Protein AF-A0A101IIV8-F1 (afdb_monomer_lite)

Structure (mmCIF, N/CA/C/O backbone):
data_AF-A0A101IIV8-F1
#
_entry.id   AF-A0A101IIV8-F1
#
loop_
_atom_site.group_PDB
_atom_site.id
_atom_site.type_symbol
_atom_site.label_atom_id
_atom_site.label_alt_id
_atom_site.label_comp_id
_atom_site.label_asym_id
_atom_site.label_entity_id
_atom_site.label_seq_id
_atom_site.pdbx_PDB_ins_code
_atom_site.Cartn_x
_atom_site.Cartn_y
_atom_site.Cartn_z
_atom_site.occupancy
_atom_site.B_iso_or_equiv
_atom_site.auth_seq_id
_atom_site.auth_comp_id
_atom_site.auth_asym_id
_atom_site.auth_atom_id
_atom_site.pdbx_PDB_model_num
ATOM 1 N N . MET A 1 1 ? -5.564 -4.876 14.026 1.00 82.44 1 MET A N 1
ATOM 2 C CA . MET A 1 1 ? -6.076 -5.390 12.732 1.00 82.44 1 MET A CA 1
ATOM 3 C C . MET A 1 1 ? -4.899 -5.696 11.830 1.00 82.44 1 MET A C 1
ATOM 5 O O . MET A 1 1 ? -3.997 -4.876 11.735 1.00 82.44 1 MET A O 1
ATOM 9 N N . LYS A 1 2 ? -4.888 -6.859 11.182 1.00 83.25 2 LYS A N 1
ATOM 10 C CA . LYS A 1 2 ? -3.829 -7.236 10.242 1.00 83.25 2 LYS A CA 1
ATOM 11 C C . LYS A 1 2 ? -4.215 -6.787 8.837 1.00 83.25 2 LYS A C 1
ATOM 13 O O . LYS A 1 2 ? -5.377 -6.935 8.480 1.00 83.25 2 LYS A O 1
ATOM 18 N N . ILE A 1 3 ? -3.262 -6.236 8.091 1.00 83.69 3 ILE A N 1
ATOM 19 C CA . ILE A 1 3 ? -3.426 -5.832 6.694 1.00 83.69 3 ILE A CA 1
ATOM 20 C C . ILE A 1 3 ? -2.328 -6.479 5.871 1.00 83.69 3 ILE A C 1
ATOM 22 O O . ILE A 1 3 ? -1.149 -6.400 6.219 1.00 83.69 3 ILE A O 1
ATOM 26 N N . LYS A 1 4 ? -2.726 -7.101 4.768 1.00 88.06 4 LYS A N 1
ATOM 27 C CA . LYS A 1 4 ? -1.826 -7.518 3.697 1.00 88.06 4 LYS A CA 1
ATOM 28 C C . LYS A 1 4 ? -1.871 -6.460 2.598 1.00 88.06 4 LYS A C 1
ATOM 30 O O . LYS A 1 4 ? -2.970 -6.061 2.236 1.00 88.06 4 LYS A O 1
ATOM 35 N N . LEU A 1 5 ? -0.703 -6.005 2.147 1.00 88.25 5 LEU A N 1
ATOM 36 C CA . LEU A 1 5 ? -0.475 -5.066 1.050 1.00 88.25 5 LEU A CA 1
ATOM 37 C C . LEU A 1 5 ? 0.294 -5.782 -0.061 1.00 88.25 5 LEU A C 1
ATOM 39 O O . LEU A 1 5 ? 1.461 -6.132 0.125 1.00 88.25 5 LEU A O 1
ATOM 43 N N . ILE A 1 6 ? -0.343 -5.945 -1.218 1.00 88.75 6 ILE A N 1
ATOM 44 C CA . ILE A 1 6 ? 0.293 -6.476 -2.430 1.00 88.75 6 ILE A CA 1
ATOM 45 C C . ILE A 1 6 ? 0.478 -5.356 -3.451 1.00 88.75 6 ILE A C 1
ATOM 47 O O . ILE A 1 6 ? -0.439 -4.580 -3.687 1.00 88.75 6 ILE A O 1
ATOM 51 N N . ILE A 1 7 ? 1.659 -5.265 -4.055 1.00 86.75 7 ILE A N 1
ATOM 52 C CA . ILE A 1 7 ? 2.040 -4.254 -5.042 1.00 86.75 7 ILE A CA 1
ATOM 53 C C . ILE A 1 7 ? 2.616 -4.952 -6.275 1.00 86.75 7 ILE A C 1
ATOM 55 O O . ILE A 1 7 ? 3.660 -5.596 -6.217 1.00 86.75 7 ILE A O 1
ATOM 59 N N . TYR A 1 8 ? 1.969 -4.754 -7.422 1.00 82.62 8 TYR A N 1
ATOM 60 C CA . TYR A 1 8 ? 2.337 -5.400 -8.693 1.00 82.62 8 TYR A CA 1
ATOM 61 C C . TYR A 1 8 ? 3.276 -4.565 -9.581 1.00 82.62 8 TYR A C 1
ATOM 63 O O . TYR A 1 8 ? 3.384 -4.799 -10.782 1.00 82.62 8 TYR A O 1
ATOM 71 N N . SER A 1 9 ? 3.940 -3.555 -9.023 1.00 84.06 9 SER A N 1
ATOM 72 C CA . SER A 1 9 ? 4.821 -2.651 -9.766 1.00 84.06 9 SER A CA 1
ATOM 73 C C . SER A 1 9 ? 6.107 -2.348 -9.013 1.00 84.06 9 SER A C 1
ATOM 75 O O . SER A 1 9 ? 6.288 -2.761 -7.870 1.00 84.06 9 SER A O 1
ATOM 77 N N . ASN A 1 10 ? 6.979 -1.550 -9.635 1.00 86.88 10 ASN A N 1
ATOM 78 C CA . ASN A 1 10 ? 8.223 -1.071 -9.025 1.00 86.88 10 ASN A CA 1
ATOM 79 C C . ASN A 1 10 ? 7.997 -0.223 -7.764 1.00 86.88 10 ASN A C 1
ATOM 81 O O . ASN A 1 10 ? 8.958 0.059 -7.055 1.00 86.88 10 ASN A O 1
ATOM 85 N N . LEU A 1 11 ? 6.750 0.152 -7.451 1.00 85.38 11 LEU A N 1
ATOM 86 C CA . LEU A 1 11 ? 6.416 0.838 -6.206 1.00 85.38 11 LEU A CA 1
ATOM 87 C C . LEU A 1 11 ? 6.820 0.017 -4.967 1.00 85.38 11 LEU A C 1
ATOM 89 O O . LEU A 1 11 ? 7.122 0.596 -3.926 1.00 85.38 11 LEU A O 1
ATOM 93 N N . LYS A 1 12 ? 6.880 -1.318 -5.098 1.00 88.56 12 LYS A N 1
ATOM 94 C CA . LYS A 1 12 ? 7.315 -2.243 -4.041 1.00 88.56 12 LYS A CA 1
ATOM 95 C C . LYS A 1 12 ? 8.730 -1.953 -3.535 1.00 88.56 12 LYS A C 1
ATOM 97 O O . LYS A 1 12 ? 9.001 -2.141 -2.357 1.00 88.56 12 LYS A O 1
ATOM 102 N N . ASN A 1 13 ? 9.596 -1.399 -4.388 1.00 88.31 13 ASN A N 1
ATOM 103 C CA . ASN A 1 13 ? 10.977 -1.053 -4.038 1.00 88.31 13 ASN A CA 1
ATOM 104 C C . ASN A 1 13 ? 11.067 0.121 -3.049 1.00 88.31 13 ASN A C 1
ATOM 106 O O . ASN A 1 13 ? 12.120 0.352 -2.465 1.00 88.31 13 ASN A O 1
ATOM 110 N N . TYR A 1 14 ? 9.975 0.868 -2.865 1.00 89.44 14 TYR A N 1
ATOM 111 C CA . TYR A 1 14 ? 9.883 1.973 -1.909 1.00 89.44 14 TYR A CA 1
ATOM 112 C C . TYR A 1 14 ? 9.185 1.568 -0.604 1.00 89.44 14 TYR A C 1
ATOM 114 O O . TYR A 1 14 ? 8.887 2.426 0.230 1.00 89.44 14 TYR A O 1
ATOM 122 N N . VAL A 1 15 ? 8.894 0.276 -0.432 1.00 89.44 15 VAL A N 1
ATOM 123 C CA . VAL A 1 15 ? 8.258 -0.278 0.761 1.00 89.44 15 VAL A CA 1
ATOM 124 C C . VAL A 1 15 ? 9.268 -1.136 1.508 1.00 89.44 15 VAL A C 1
ATOM 126 O O . VAL A 1 15 ? 9.795 -2.119 0.994 1.00 89.44 15 VAL A O 1
ATOM 129 N N . GLU A 1 16 ? 9.537 -0.758 2.750 1.00 88.25 16 GLU A N 1
ATOM 130 C CA . GLU A 1 16 ? 10.467 -1.483 3.607 1.00 88.25 16 GLU A CA 1
ATOM 131 C C . GLU A 1 16 ? 9.895 -2.855 3.995 1.00 88.25 16 GLU A C 1
ATOM 133 O O . GLU A 1 16 ? 8.712 -2.968 4.320 1.00 88.25 16 GLU A O 1
ATOM 138 N N . ASN A 1 17 ? 10.737 -3.893 3.989 1.00 89.88 17 ASN A N 1
ATOM 139 C CA . ASN A 1 17 ? 10.360 -5.276 4.318 1.00 89.88 17 ASN A CA 1
ATOM 140 C C . ASN A 1 17 ? 9.266 -5.877 3.413 1.00 89.88 17 ASN A C 1
ATOM 142 O O . ASN A 1 17 ? 8.577 -6.818 3.816 1.00 89.88 17 ASN A O 1
ATOM 146 N N . TYR A 1 18 ? 9.102 -5.354 2.196 1.00 90.75 18 TYR A N 1
ATOM 147 C CA . TYR A 1 18 ? 8.223 -5.956 1.201 1.00 90.75 18 TYR A CA 1
ATOM 148 C C . TYR A 1 18 ? 8.794 -7.302 0.736 1.00 90.75 18 TYR A C 1
ATOM 150 O O . TYR A 1 18 ? 9.949 -7.380 0.314 1.00 90.75 18 TYR A O 1
ATOM 158 N N . LYS A 1 19 ? 7.988 -8.364 0.801 1.00 90.00 19 LYS A N 1
ATOM 159 C CA . LYS A 1 19 ? 8.351 -9.692 0.291 1.00 90.00 19 LYS A CA 1
ATOM 160 C C . LYS A 1 19 ? 7.719 -9.905 -1.078 1.00 90.00 19 LYS A C 1
ATOM 162 O O . LYS A 1 19 ? 6.537 -9.634 -1.243 1.00 90.00 19 LYS A O 1
ATOM 167 N N . GLU A 1 20 ? 8.477 -10.418 -2.042 1.00 85.12 20 GLU A N 1
ATOM 168 C CA . GLU A 1 20 ? 7.970 -10.664 -3.403 1.00 85.12 20 GLU A CA 1
ATOM 169 C C . GLU A 1 20 ? 6.763 -11.614 -3.418 1.00 85.12 20 GLU A C 1
ATOM 171 O O . GLU A 1 20 ? 5.755 -11.305 -4.049 1.00 85.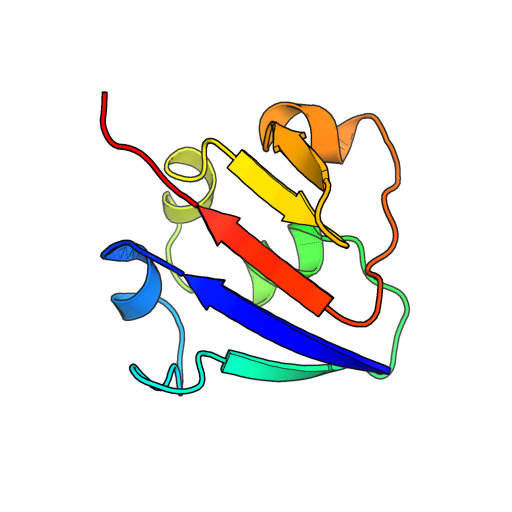12 20 GLU A O 1
ATOM 176 N N . ASP A 1 21 ? 6.825 -12.706 -2.651 1.00 85.44 21 ASP A N 1
ATOM 177 C CA . ASP A 1 21 ? 5.777 -13.737 -2.651 1.00 85.44 21 ASP A CA 1
ATOM 178 C C . ASP A 1 21 ? 4.585 -13.393 -1.739 1.00 85.44 21 ASP A C 1
ATOM 180 O O . ASP A 1 21 ? 3.432 -13.707 -2.038 1.00 85.44 21 ASP A O 1
ATOM 184 N N . ASP A 1 22 ? 4.852 -12.716 -0.618 1.00 85.31 22 ASP A N 1
ATOM 185 C CA . ASP A 1 22 ? 3.866 -12.482 0.448 1.00 85.31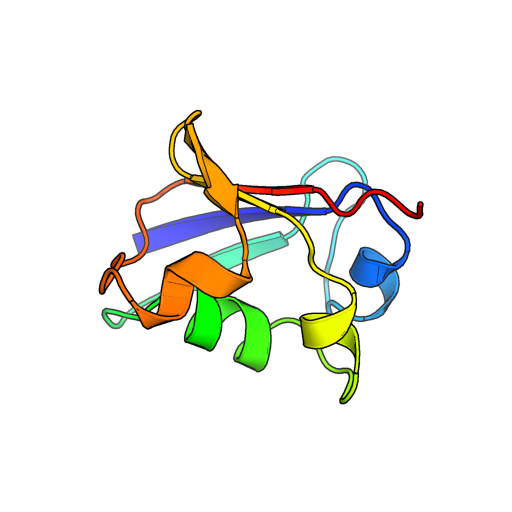 22 ASP A CA 1
ATOM 186 C C . ASP A 1 22 ? 3.362 -11.035 0.532 1.00 85.31 22 ASP A C 1
ATOM 188 O O . ASP A 1 22 ? 2.403 -10.752 1.258 1.00 85.31 22 ASP A O 1
ATOM 192 N N . GLY A 1 23 ? 4.000 -10.111 -0.181 1.00 89.31 23 GLY A N 1
ATOM 193 C CA . GLY A 1 23 ? 3.813 -8.674 -0.026 1.00 89.31 23 GLY A CA 1
ATOM 194 C C . GLY A 1 23 ? 4.284 -8.144 1.327 1.00 89.31 23 GLY A C 1
ATOM 195 O O . GLY A 1 23 ? 5.157 -8.713 1.989 1.00 89.31 23 GLY A O 1
ATOM 196 N N . LEU A 1 24 ? 3.698 -7.025 1.751 1.00 90.50 24 LEU A N 1
ATOM 197 C CA . LEU A 1 24 ? 3.880 -6.495 3.098 1.00 90.50 24 LEU A CA 1
ATOM 198 C C . LEU A 1 24 ? 2.687 -6.888 3.965 1.00 90.50 24 LEU A C 1
ATOM 200 O O . LEU A 1 24 ? 1.541 -6.570 3.657 1.00 90.50 24 LEU A O 1
ATOM 204 N N . VAL A 1 25 ? 2.963 -7.506 5.105 1.00 90.06 25 VAL A N 1
ATOM 205 C CA . VAL A 1 25 ? 1.954 -7.799 6.119 1.00 90.06 25 VAL A CA 1
ATOM 206 C C . VAL A 1 25 ? 2.232 -6.928 7.334 1.00 90.06 25 VAL A C 1
ATOM 208 O O . VAL A 1 25 ? 3.284 -7.056 7.957 1.00 90.06 25 V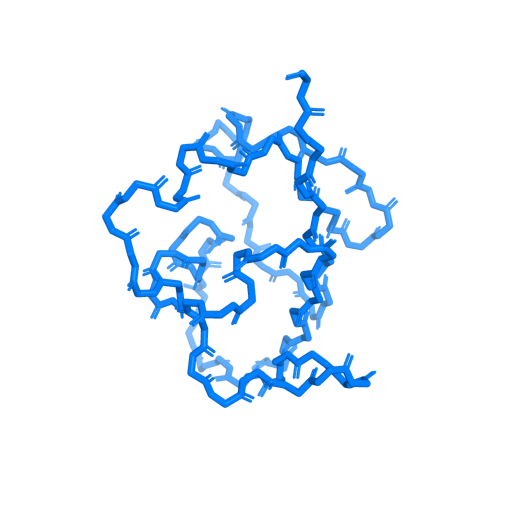AL A O 1
ATOM 211 N N . LYS A 1 26 ? 1.296 -6.041 7.674 1.00 87.12 26 LYS A N 1
ATOM 212 C CA . LYS A 1 26 ? 1.449 -5.088 8.777 1.00 87.12 26 LYS A CA 1
ATOM 213 C C . LYS A 1 26 ? 0.262 -5.170 9.720 1.00 87.12 26 LYS A C 1
ATOM 215 O O . LYS A 1 26 ? -0.890 -5.259 9.296 1.00 87.12 26 LYS A O 1
ATOM 220 N N . GLU A 1 27 ? 0.549 -5.136 11.010 1.00 87.19 27 GLU A N 1
ATOM 221 C CA . GLU A 1 27 ? -0.474 -5.008 12.034 1.00 87.19 27 GLU A CA 1
ATOM 222 C C . GLU A 1 27 ? -0.685 -3.531 12.371 1.00 87.19 27 GLU A C 1
ATOM 224 O O . GLU A 1 27 ? 0.267 -2.763 12.502 1.00 87.19 27 GLU A O 1
ATOM 229 N N . ILE A 1 28 ? -1.949 -3.127 12.455 1.00 84.00 28 ILE A N 1
ATOM 230 C CA . ILE A 1 28 ? -2.366 -1.755 12.727 1.00 84.00 28 ILE A CA 1
ATOM 231 C C . ILE A 1 28 ? -3.202 -1.754 13.999 1.00 84.00 28 ILE A C 1
ATOM 233 O O . ILE A 1 28 ? -4.205 -2.469 14.098 1.00 84.00 28 ILE A O 1
ATOM 237 N N . SER A 1 29 ? -2.766 -0.964 14.972 1.00 81.75 29 SER A N 1
ATOM 238 C CA . SER A 1 29 ? -3.420 -0.788 16.268 1.00 81.75 29 SER A CA 1
ATOM 239 C C . SER A 1 29 ? -4.574 0.214 16.215 1.00 81.75 29 SER A C 1
ATOM 241 O O . SER A 1 29 ? -5.561 0.040 16.921 1.00 81.75 29 SER A O 1
ATOM 243 N N . GLU A 1 30 ? -4.481 1.230 15.356 1.00 82.69 30 GLU A N 1
ATOM 244 C CA . GLU A 1 30 ? -5.441 2.333 15.282 1.00 82.69 30 GLU A CA 1
ATOM 245 C C . GLU A 1 30 ? -6.212 2.363 13.953 1.00 82.69 30 GLU A C 1
ATOM 247 O O . GLU A 1 30 ? -5.684 1.945 12.916 1.00 82.69 30 GLU A O 1
ATOM 252 N N . PRO A 1 31 ? -7.453 2.885 13.938 1.00 80.50 31 PRO A N 1
ATOM 253 C CA . PRO A 1 31 ? -8.187 3.112 12.701 1.00 80.50 31 PRO A CA 1
ATOM 254 C C . PRO A 1 31 ? -7.439 4.108 11.813 1.00 80.50 31 PRO A C 1
ATOM 256 O O . PRO A 1 31 ? -7.222 5.257 12.192 1.00 80.50 31 PRO A O 1
ATOM 259 N N . LYS A 1 32 ? -7.085 3.682 10.601 1.00 82.50 32 LYS A N 1
ATOM 260 C CA . LYS A 1 32 ? -6.466 4.540 9.587 1.00 82.50 32 LYS A CA 1
ATOM 261 C C . LYS A 1 32 ? -7.209 4.422 8.266 1.00 82.50 32 LYS A C 1
ATOM 263 O O . LYS A 1 32 ? -7.839 3.404 7.962 1.00 82.50 32 LYS A O 1
ATOM 268 N N . THR A 1 33 ? -7.143 5.483 7.475 1.00 85.50 33 THR A N 1
ATOM 269 C CA . THR A 1 33 ? -7.602 5.442 6.083 1.00 85.50 33 THR A CA 1
ATOM 270 C C . THR A 1 33 ? -6.583 4.715 5.212 1.00 85.50 33 THR A C 1
ATOM 272 O O . THR A 1 33 ? -5.391 4.679 5.527 1.00 85.50 33 THR A O 1
ATOM 275 N N . ILE A 1 34 ? -7.035 4.184 4.074 1.00 83.69 34 ILE A N 1
ATOM 276 C CA . ILE A 1 34 ? -6.143 3.551 3.090 1.00 83.69 34 ILE A CA 1
ATOM 277 C C . ILE A 1 34 ? -5.016 4.496 2.671 1.00 83.69 34 ILE A C 1
ATOM 279 O O . ILE A 1 34 ? -3.858 4.093 2.609 1.00 83.69 34 ILE A O 1
ATOM 283 N N . LYS A 1 35 ? -5.341 5.770 2.438 1.00 84.12 35 LYS A N 1
ATOM 284 C CA . LYS A 1 35 ? -4.362 6.774 2.025 1.00 84.12 35 LYS A CA 1
ATOM 285 C C . LYS A 1 35 ? -3.288 7.001 3.088 1.00 84.12 35 LYS A C 1
ATOM 287 O O . LYS A 1 35 ? -2.113 6.968 2.744 1.00 84.12 35 LYS A O 1
ATOM 292 N N . GLN A 1 36 ? -3.677 7.158 4.355 1.00 86.81 36 GLN A N 1
ATOM 293 C CA . GLN A 1 36 ? -2.722 7.297 5.461 1.00 86.81 36 GLN A CA 1
ATOM 294 C C . GLN A 1 36 ? -1.812 6.072 5.572 1.00 86.81 36 GLN A C 1
ATOM 296 O O . GLN A 1 36 ? -0.599 6.219 5.668 1.00 86.81 36 GLN A O 1
ATOM 301 N N . PHE A 1 37 ? -2.373 4.862 5.487 1.00 87.94 37 PHE A N 1
ATOM 302 C CA . PHE A 1 37 ? -1.575 3.637 5.518 1.00 87.94 37 PHE A CA 1
ATOM 303 C C . PHE A 1 37 ? -0.554 3.576 4.378 1.00 87.94 37 PHE A C 1
ATOM 305 O O . PHE A 1 37 ? 0.608 3.256 4.621 1.00 87.94 37 PHE A O 1
ATOM 312 N N . LEU A 1 38 ? -0.962 3.910 3.152 1.00 87.75 38 LEU A N 1
ATOM 313 C CA . LEU A 1 38 ? -0.067 3.932 1.994 1.00 87.75 38 LEU A CA 1
ATOM 314 C C . LEU A 1 38 ? 1.014 5.017 2.125 1.00 87.75 38 LEU A C 1
ATOM 316 O O . LEU A 1 38 ? 2.176 4.728 1.861 1.00 87.75 38 LEU A O 1
ATOM 320 N N . GLN A 1 39 ? 0.667 6.214 2.609 1.00 87.50 39 GLN A N 1
A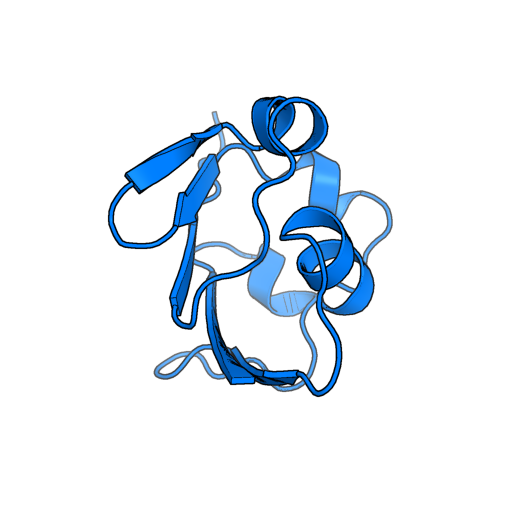TOM 321 C CA . GLN A 1 39 ? 1.620 7.308 2.852 1.00 87.50 39 GLN A CA 1
ATOM 322 C C . GLN A 1 39 ? 2.668 6.958 3.916 1.00 87.50 39 GLN A C 1
ATOM 324 O O . GLN A 1 39 ? 3.840 7.279 3.758 1.00 87.50 39 GLN A O 1
ATOM 329 N N . GLU A 1 40 ? 2.264 6.284 4.992 1.00 88.50 40 GLU A N 1
ATOM 330 C CA . GLU A 1 40 ? 3.185 5.839 6.046 1.00 88.50 40 GLU A CA 1
ATOM 331 C C . GLU A 1 40 ? 4.069 4.661 5.612 1.00 88.50 40 GLU A C 1
ATOM 333 O O . GLU A 1 40 ? 5.108 4.399 6.219 1.00 88.50 40 GLU A O 1
ATOM 338 N N . THR A 1 41 ? 3.627 3.903 4.608 1.00 89.44 41 THR A N 1
ATOM 339 C CA . THR A 1 41 ? 4.256 2.641 4.202 1.00 89.44 41 THR A CA 1
ATOM 340 C C . THR A 1 41 ? 5.192 2.811 3.008 1.00 89.44 41 THR A C 1
ATOM 342 O O . THR A 1 41 ? 6.243 2.172 2.965 1.00 89.44 41 THR A O 1
ATOM 345 N N . ILE A 1 42 ? 4.835 3.664 2.047 1.00 89.25 42 ILE A N 1
ATOM 346 C CA . ILE A 1 42 ? 5.600 3.882 0.819 1.00 89.25 42 ILE A CA 1
ATOM 347 C C . ILE A 1 42 ? 6.479 5.124 1.001 1.00 89.25 42 ILE A C 1
ATOM 349 O O . ILE A 1 42 ? 6.007 6.258 0.925 1.00 89.25 42 ILE A O 1
ATOM 353 N N . LYS A 1 43 ? 7.779 4.916 1.228 1.00 83.81 43 LYS A N 1
ATOM 354 C CA . LYS A 1 43 ? 8.753 5.977 1.534 1.00 83.81 43 LYS A CA 1
ATOM 355 C C . LYS A 1 43 ? 9.278 6.659 0.265 1.00 83.81 43 LYS A C 1
ATOM 357 O O . LYS A 1 43 ? 10.460 6.562 -0.056 1.00 83.81 43 LYS A O 1
ATOM 362 N N . HIS A 1 44 ? 8.405 7.329 -0.484 1.00 84.50 44 HIS A N 1
ATOM 363 C CA . HIS A 1 44 ? 8.804 8.085 -1.675 1.00 84.50 44 HIS A CA 1
ATOM 364 C C . HIS A 1 44 ? 7.819 9.222 -1.984 1.00 84.50 44 HIS A C 1
ATOM 366 O O . HIS A 1 44 ? 6.622 8.982 -2.141 1.00 84.50 44 HIS A O 1
ATOM 372 N N . GLU A 1 45 ? 8.325 10.451 -2.136 1.00 77.69 45 GLU A N 1
ATOM 373 C CA . GLU A 1 45 ? 7.510 11.679 -2.216 1.00 77.69 45 GLU A CA 1
ATOM 374 C C . GLU A 1 45 ? 6.448 11.651 -3.324 1.00 77.69 45 GLU A C 1
ATOM 376 O O . GLU A 1 45 ? 5.321 12.083 -3.113 1.00 77.69 45 GLU A O 1
ATOM 381 N N . LYS A 1 46 ? 6.785 11.092 -4.492 1.00 80.56 46 LYS A N 1
ATOM 382 C CA . LYS A 1 46 ? 5.884 11.014 -5.659 1.00 80.56 46 LYS A CA 1
ATOM 383 C C . LYS A 1 46 ? 5.232 9.649 -5.859 1.00 80.56 46 LYS A C 1
ATOM 385 O O . LYS A 1 46 ? 4.594 9.413 -6.881 1.00 80.56 46 LYS A O 1
ATOM 390 N N . ALA A 1 47 ? 5.433 8.700 -4.941 1.00 80.25 47 ALA A N 1
ATOM 391 C CA . ALA A 1 47 ? 4.917 7.350 -5.166 1.00 80.25 47 ALA A CA 1
ATOM 392 C C . ALA A 1 47 ? 3.389 7.307 -5.129 1.00 80.25 47 ALA A C 1
ATOM 394 O O . ALA A 1 47 ? 2.792 6.550 -5.885 1.00 80.25 47 ALA A O 1
ATOM 395 N N . MET A 1 48 ? 2.761 8.161 -4.320 1.00 81.62 48 MET A N 1
ATOM 396 C CA . MET A 1 48 ? 1.303 8.248 -4.248 1.00 81.62 48 MET A CA 1
ATOM 397 C C . MET A 1 48 ? 0.683 8.700 -5.578 1.00 81.62 48 MET A C 1
ATOM 399 O O . MET A 1 48 ? -0.367 8.189 -5.952 1.00 81.62 48 MET A O 1
ATOM 403 N N . ASP A 1 49 ? 1.360 9.573 -6.330 1.00 81.81 49 ASP A N 1
ATOM 404 C CA . ASP A 1 49 ? 0.894 10.048 -7.643 1.00 81.81 49 ASP A CA 1
ATOM 405 C C . ASP A 1 49 ? 0.943 8.949 -8.713 1.00 81.81 49 ASP A C 1
ATOM 407 O O . ASP A 1 49 ? 0.201 8.983 -9.695 1.00 81.81 49 ASP A O 1
ATOM 411 N N . ALA A 1 50 ? 1.803 7.946 -8.520 1.00 82.50 50 ALA A N 1
ATOM 412 C CA . ALA A 1 50 ? 1.915 6.798 -9.411 1.00 82.50 50 ALA A CA 1
ATOM 413 C C . ALA A 1 50 ? 0.837 5.726 -9.151 1.00 82.50 50 ALA A C 1
ATOM 415 O O . ALA A 1 50 ? 0.702 4.785 -9.939 1.00 82.50 50 ALA A O 1
ATOM 416 N N . ILE A 1 51 ? 0.065 5.838 -8.064 1.00 84.62 51 ILE A N 1
ATOM 417 C CA . ILE A 1 51 ? -1.000 4.885 -7.741 1.00 84.62 51 ILE A CA 1
ATOM 418 C C . ILE A 1 51 ? -2.268 5.295 -8.483 1.00 84.62 51 ILE A C 1
ATOM 420 O O . ILE A 1 51 ? -2.922 6.278 -8.151 1.00 84.62 51 ILE A O 1
ATOM 424 N N . SER A 1 52 ? -2.659 4.505 -9.479 1.00 82.19 52 SER A N 1
ATOM 425 C CA . SER A 1 52 ? -3.912 4.735 -10.207 1.00 82.19 52 SER A CA 1
ATOM 426 C C . SER A 1 52 ? -5.108 4.076 -9.517 1.00 82.19 52 SER A C 1
ATOM 428 O O . SER A 1 52 ? -6.199 4.648 -9.469 1.00 82.19 52 SER A O 1
ATOM 430 N N . MET A 1 53 ? -4.922 2.862 -8.987 1.00 83.94 53 MET A N 1
ATOM 431 C CA . MET A 1 53 ? -6.002 2.027 -8.463 1.00 83.94 53 MET A CA 1
ATOM 432 C C . MET A 1 53 ? -5.575 1.267 -7.206 1.00 83.94 53 MET A C 1
ATOM 434 O O . MET A 1 53 ? -4.421 0.875 -7.037 1.00 83.94 53 MET A O 1
ATOM 438 N N . VAL A 1 54 ? -6.541 1.029 -6.328 1.00 84.12 54 VAL A N 1
ATOM 439 C CA . VAL A 1 54 ? -6.393 0.188 -5.142 1.00 84.12 54 VAL A CA 1
ATOM 440 C C . VAL A 1 54 ? -7.571 -0.771 -5.092 1.00 84.12 54 VAL A C 1
ATOM 442 O O . VAL A 1 54 ? -8.715 -0.369 -5.263 1.00 84.12 54 VAL A O 1
ATOM 445 N N . ILE A 1 55 ? -7.300 -2.042 -4.872 1.00 82.25 55 ILE A N 1
ATOM 446 C CA . ILE A 1 55 ? -8.276 -3.105 -4.687 1.00 82.25 55 ILE A CA 1
ATOM 447 C C . ILE A 1 55 ? -8.462 -3.326 -3.183 1.00 82.25 55 ILE A C 1
ATOM 449 O O . ILE A 1 55 ? -7.531 -3.614 -2.438 1.00 82.25 55 ILE A O 1
ATOM 453 N N . VAL A 1 56 ? -9.690 -3.172 -2.711 1.00 81.12 56 VAL A N 1
ATOM 454 C CA . VAL A 1 56 ? -10.042 -3.262 -1.293 1.00 81.12 56 VAL A CA 1
ATOM 455 C C . VAL A 1 56 ? -11.165 -4.279 -1.169 1.00 81.12 56 VAL A C 1
ATOM 457 O O . VAL A 1 56 ? -12.240 -4.035 -1.714 1.00 81.12 56 VAL A O 1
ATOM 460 N N . ASN A 1 57 ? -10.948 -5.400 -0.472 1.00 76.31 57 ASN A N 1
ATOM 461 C CA . ASN A 1 57 ? -11.930 -6.495 -0.391 1.00 76.31 57 ASN A CA 1
ATOM 462 C C . ASN A 1 57 ? -12.530 -6.841 -1.771 1.00 76.31 57 ASN A C 1
ATOM 464 O O . ASN A 1 57 ? -13.739 -6.719 -1.969 1.00 76.31 57 ASN A O 1
ATOM 468 N N . GLU A 1 58 ? -11.670 -7.162 -2.743 1.00 78.38 58 GLU A N 1
ATOM 469 C CA . GLU A 1 58 ? -12.051 -7.516 -4.126 1.00 78.38 58 GLU A CA 1
ATOM 470 C C . GLU A 1 58 ? -12.709 -6.385 -4.944 1.00 78.38 58 GLU A C 1
ATOM 472 O O . GLU A 1 58 ? -13.056 -6.574 -6.110 1.00 78.38 58 GLU A O 1
ATOM 477 N N . LYS A 1 59 ? -12.848 -5.175 -4.388 1.00 79.81 59 LYS A N 1
ATOM 478 C CA . LYS A 1 59 ? -13.395 -4.014 -5.101 1.00 79.81 59 LYS A CA 1
ATOM 479 C C . LYS A 1 59 ? -12.288 -3.093 -5.574 1.00 79.81 59 LYS A C 1
ATOM 481 O O . LYS A 1 59 ? -11.538 -2.554 -4.768 1.00 79.81 59 LYS A O 1
ATOM 486 N N . VAL A 1 60 ? -12.243 -2.845 -6.879 1.00 82.12 6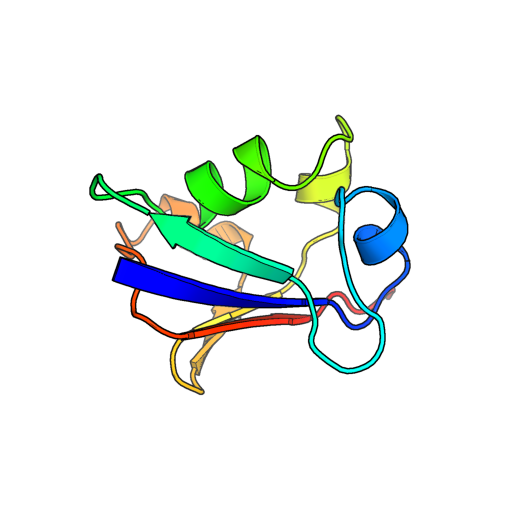0 VAL A N 1
ATOM 487 C CA . VAL A 1 60 ? -11.359 -1.835 -7.466 1.00 82.12 60 VAL A CA 1
ATOM 488 C C . VAL A 1 60 ? -11.882 -0.440 -7.120 1.00 82.12 60 VAL A C 1
ATOM 490 O O . VAL A 1 60 ? -13.026 -0.094 -7.417 1.00 82.12 60 VAL A O 1
ATOM 493 N N . VAL A 1 61 ? -11.031 0.372 -6.507 1.00 84.25 61 VAL A N 1
ATOM 494 C CA . VAL A 1 61 ? -11.289 1.762 -6.136 1.00 84.25 61 VAL A CA 1
ATOM 495 C C . VAL A 1 61 ? -10.213 2.644 -6.777 1.00 84.25 61 VAL A C 1
ATOM 497 O O . VAL A 1 61 ? -9.022 2.439 -6.531 1.00 84.25 61 VAL A O 1
ATOM 500 N N . PRO A 1 62 ? -10.588 3.642 -7.594 1.00 85.00 62 PRO A N 1
ATOM 501 C CA . PRO A 1 62 ? -9.638 4.629 -8.095 1.00 85.00 62 PRO A CA 1
ATOM 502 C C . PRO A 1 62 ? -8.968 5.370 -6.935 1.00 85.00 62 PRO A C 1
ATOM 504 O O . PRO A 1 62 ? -9.645 5.811 -6.003 1.00 85.00 62 PRO A O 1
ATOM 507 N N . PHE A 1 63 ? -7.647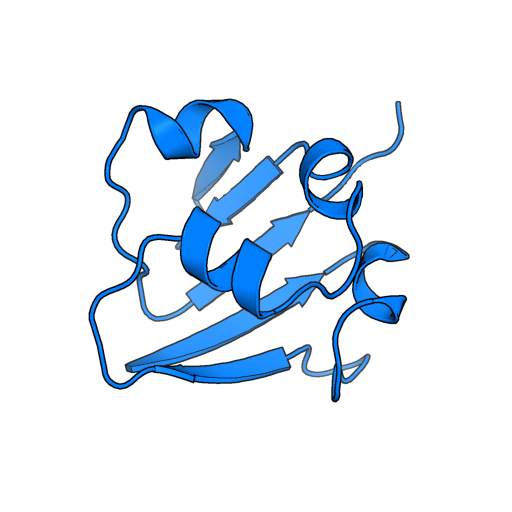 5.535 -6.994 1.00 84.06 63 PHE A N 1
ATOM 508 C CA . PHE A 1 63 ? -6.885 6.129 -5.891 1.00 84.06 63 PHE A CA 1
ATOM 509 C C . PHE A 1 63 ? -7.364 7.556 -5.559 1.00 84.06 63 PHE A C 1
ATOM 511 O O . PHE A 1 63 ? -7.555 7.900 -4.394 1.00 84.06 63 PHE A O 1
ATOM 518 N N . ASN A 1 64 ? -7.703 8.347 -6.581 1.00 81.69 64 ASN A N 1
ATOM 519 C CA . ASN A 1 64 ? -8.265 9.697 -6.437 1.00 81.69 64 ASN A CA 1
ATOM 520 C C . ASN A 1 64 ? -9.661 9.751 -5.775 1.00 81.69 64 ASN A C 1
ATOM 522 O O . ASN A 1 64 ? -10.113 10.824 -5.373 1.00 81.69 64 ASN A O 1
ATOM 526 N N . GLN A 1 65 ? -10.363 8.620 -5.656 1.00 79.25 65 GLN A N 1
ATOM 527 C CA . GLN A 1 65 ? -11.660 8.528 -4.980 1.00 79.25 65 GLN A CA 1
ATOM 528 C C . GLN A 1 65 ? -11.533 8.147 -3.498 1.00 79.25 65 GLN A C 1
ATOM 530 O O . GLN A 1 65 ? -12.517 8.276 -2.763 1.00 79.25 65 GLN A O 1
ATOM 535 N N . LEU A 1 66 ? -10.344 7.735 -3.039 1.00 74.62 66 LEU A N 1
ATOM 536 C CA . LEU A 1 66 ? -10.098 7.365 -1.640 1.00 74.62 66 LEU A CA 1
ATOM 537 C C . LEU A 1 66 ? -10.189 8.554 -0.676 1.00 74.62 66 LEU A C 1
ATOM 539 O O . LEU A 1 66 ? -10.539 8.361 0.481 1.00 74.62 66 LEU A O 1
ATOM 543 N N . ASP A 1 67 ? -9.938 9.782 -1.138 1.00 63.44 67 ASP A N 1
ATOM 544 C CA . ASP A 1 67 ? -10.129 10.986 -0.314 1.00 63.44 67 ASP A CA 1
ATOM 545 C C . ASP A 1 67 ? -11.612 11.330 -0.101 1.00 63.44 67 ASP A C 1
ATOM 547 O O . ASP A 1 67 ? -11.978 11.950 0.896 1.00 63.44 67 ASP A O 1
ATOM 551 N N . ARG A 1 68 ? -12.488 10.940 -1.038 1.00 58.34 68 ARG A N 1
ATOM 552 C CA . ARG A 1 68 ? -13.908 11.341 -1.032 1.00 58.34 68 ARG A CA 1
ATOM 553 C C . ARG A 1 68 ? -14.784 10.412 -0.206 1.00 58.34 68 ARG A C 1
ATOM 555 O O . ARG A 1 68 ? -15.780 10.840 0.370 1.00 58.34 68 ARG A O 1
ATOM 562 N N . LYS A 1 69 ? -14.432 9.132 -0.161 1.00 55.59 69 LYS A N 1
ATOM 563 C CA . LYS A 1 69 ? -15.086 8.131 0.679 1.00 55.59 69 LYS A CA 1
ATOM 564 C C . LYS A 1 69 ? -14.112 7.850 1.807 1.00 55.59 69 LYS A C 1
ATOM 566 O O . LYS A 1 69 ? -13.067 7.289 1.518 1.00 55.59 69 LYS A O 1
ATOM 571 N N . LYS A 1 70 ? -14.421 8.215 3.058 1.00 58.19 70 LYS A N 1
ATOM 572 C CA . LYS A 1 70 ? -13.671 7.771 4.255 1.00 58.19 70 LYS A CA 1
ATOM 573 C C . LYS A 1 70 ? -13.698 6.235 4.342 1.00 58.19 70 LYS A C 1
ATOM 575 O O . LYS A 1 70 ? -14.439 5.655 5.129 1.00 58.19 70 LYS A O 1
ATOM 580 N N . LEU A 1 71 ? -12.937 5.572 3.480 1.00 60.91 71 LEU A N 1
ATOM 581 C CA . LEU A 1 71 ? -12.772 4.133 3.429 1.00 60.91 71 LEU A CA 1
ATOM 582 C C . LEU A 1 71 ? -11.755 3.794 4.510 1.00 60.91 71 LEU A C 1
ATOM 584 O O . LEU A 1 71 ? -10.543 3.956 4.343 1.00 60.91 71 LEU A O 1
ATOM 588 N N . ILE A 1 72 ? -12.298 3.408 5.659 1.00 67.56 72 ILE A N 1
ATOM 589 C CA . ILE A 1 72 ? -11.533 2.833 6.755 1.00 67.56 72 ILE A CA 1
ATOM 590 C C . ILE A 1 72 ? -11.012 1.484 6.264 1.00 67.56 72 ILE A C 1
ATOM 592 O O . ILE A 1 72 ? -11.743 0.730 5.618 1.00 67.56 72 ILE A O 1
ATOM 596 N N . LEU A 1 73 ? -9.734 1.223 6.524 1.00 63.34 73 LEU A N 1
ATOM 597 C CA . LEU A 1 73 ? -9.071 -0.006 6.111 1.00 63.34 73 LEU A CA 1
ATOM 598 C C . LEU A 1 73 ? -9.853 -1.247 6.581 1.00 63.34 73 LEU A C 1
ATOM 600 O O . LEU A 1 73 ? -10.135 -1.362 7.774 1.00 63.34 73 LEU A O 1
ATOM 604 N N . PRO A 1 74 ? -10.169 -2.193 5.684 1.00 63.12 74 PRO A N 1
ATOM 605 C CA . PRO A 1 74 ? -10.505 -3.555 6.064 1.00 63.12 74 PRO A CA 1
ATOM 606 C C . PRO A 1 74 ? -9.244 -4.433 6.135 1.00 63.12 74 PRO A C 1
ATOM 608 O O . PRO A 1 74 ? -8.146 -4.007 5.782 1.00 63.12 74 PRO A O 1
ATOM 611 N N . ALA A 1 75 ? -9.403 -5.676 6.592 1.00 55.34 75 ALA A N 1
ATOM 612 C CA . ALA A 1 75 ? -8.300 -6.592 6.890 1.00 55.34 75 ALA A CA 1
ATOM 613 C C . ALA A 1 75 ? -7.429 -7.024 5.679 1.00 55.34 75 ALA A C 1
ATOM 615 O O . ALA A 1 75 ? -6.366 -7.596 5.889 1.00 55.34 75 ALA A O 1
ATOM 616 N N . ASN A 1 76 ? -7.816 -6.742 4.425 1.00 55.41 76 ASN A N 1
ATOM 617 C CA . ASN A 1 76 ? -7.063 -7.129 3.218 1.00 55.41 76 ASN A CA 1
ATOM 618 C C . ASN A 1 76 ? -7.039 -5.991 2.172 1.00 55.41 76 ASN A C 1
ATOM 620 O O . ASN A 1 76 ? -8.098 -5.463 1.815 1.00 55.41 76 ASN A O 1
ATOM 624 N N . LEU A 1 77 ? -5.848 -5.619 1.675 1.00 65.44 77 LEU A N 1
ATOM 625 C CA . LEU A 1 77 ? -5.636 -4.518 0.725 1.00 65.44 77 LEU A CA 1
ATOM 626 C C . LEU A 1 77 ? -4.692 -4.922 -0.427 1.00 65.44 77 LEU A C 1
ATOM 628 O O . LEU A 1 77 ? -3.494 -5.089 -0.238 1.00 65.44 77 LEU A O 1
ATOM 632 N N . ASP A 1 78 ? -5.184 -4.969 -1.657 1.00 67.81 78 ASP A N 1
ATOM 633 C CA . ASP A 1 78 ? -4.364 -5.240 -2.844 1.00 67.81 78 ASP A CA 1
ATOM 634 C C . ASP A 1 78 ? -4.175 -3.943 -3.652 1.00 67.81 78 ASP A C 1
ATOM 636 O O . ASP A 1 78 ? -5.129 -3.231 -3.915 1.00 67.81 78 ASP A O 1
ATOM 640 N N . VAL A 1 79 ? -2.967 -3.567 -4.074 1.00 70.06 79 VAL A N 1
ATOM 641 C CA . VAL A 1 79 ? -2.703 -2.305 -4.802 1.00 70.06 79 VAL A CA 1
ATOM 642 C C . VAL A 1 79 ? -2.178 -2.593 -6.209 1.00 70.06 79 VAL A C 1
ATOM 644 O O . VAL A 1 79 ? -1.160 -3.261 -6.386 1.00 70.06 79 VAL A O 1
ATOM 647 N N . GLN A 1 80 ? -2.839 -2.040 -7.233 1.00 65.69 80 GLN A N 1
ATOM 648 C CA . GLN A 1 80 ? -2.423 -2.170 -8.634 1.00 65.69 80 GLN A CA 1
ATOM 649 C C . GLN A 1 80 ? -2.089 -0.802 -9.241 1.00 65.69 80 GLN A C 1
ATOM 651 O O . GLN A 1 80 ? -2.944 0.076 -9.338 1.00 65.69 80 GLN A O 1
ATOM 656 N N . SER A 1 81 ? -0.864 -0.630 -9.740 1.00 52.88 81 SER A N 1
ATOM 657 C CA . SER A 1 81 ? -0.512 0.515 -10.591 1.00 52.88 81 SER A CA 1
ATOM 658 C C . SER A 1 81 ? -0.246 0.033 -12.017 1.00 52.88 81 SER A C 1
ATOM 660 O O . SER A 1 81 ? 0.679 -0.752 -12.235 1.00 52.88 81 SER A O 1
ATOM 662 N N . LYS A 1 82 ? -1.025 0.519 -12.988 1.00 44.69 82 LYS A N 1
ATOM 663 C CA . LYS A 1 82 ? -0.744 0.355 -14.420 1.00 44.69 82 LYS A CA 1
ATOM 664 C C . LYS A 1 82 ? -0.075 1.626 -14.941 1.00 44.69 82 LYS A C 1
ATOM 666 O O . LYS A 1 82 ? -0.587 2.717 -14.719 1.00 44.69 82 LYS A O 1
ATOM 671 N N . LYS A 1 83 ? 1.046 1.475 -15.647 1.00 42.34 83 LYS A N 1
ATOM 672 C CA . LYS A 1 83 ? 1.640 2.545 -16.459 1.00 42.34 83 LYS A CA 1
ATOM 673 C C . LYS A 1 83 ? 0.810 2.645 -17.749 1.00 42.34 83 LYS A C 1
ATOM 675 O O . LYS A 1 83 ? 0.632 1.614 -18.398 1.00 42.34 83 LYS A O 1
ATOM 680 N N . ILE A 1 84 ? 0.254 3.823 -18.047 1.00 43.03 84 ILE A N 1
ATOM 681 C CA . ILE A 1 84 ? -0.345 4.147 -19.358 1.00 43.03 84 ILE A CA 1
ATOM 682 C C . ILE A 1 84 ? 0.787 4.571 -20.289 1.00 43.03 84 ILE A C 1
ATOM 684 O O . ILE A 1 84 ? 1.687 5.291 -19.794 1.00 43.03 84 ILE A O 1
#

Sequence (84 aa):
MKIKLIIYSNLKNYVENYKEDDGLVKEISEPKTIKQFLQETIKHEKAMDAISMVIVNEKVVPFNQLDRKKLILPANLDVQSKKI

Secondary structure (DSSP, 8-state):
-EEEEEE-SGGGGGBTT-BTTTBEEEE-SS--BHHHHHHHHB--TTTGGG--EEEETTEEEEGGGTTTTT-B--SEEEEE----

Radius of gyration: 11.72 Å; chains: 1; bounding box: 26×25×36 Å

pLDDT: mean 79.12, std 11.87, range [42.34, 90.75]

Foldseek 3Di:
DKEFEAEPDPLLVQFPPADNVRGDIDDDPDWDFPVVVCVVGRNDPCSLVQFQWKQAPNDIDGSVCSVVDRDTHDNYIYTYGDDD